Protein AF-A0A0G1A6Y9-F1 (afdb_monomer)

Radius of gyration: 30.43 Å; Cα contacts (8 Å, |Δi|>4): 170; chains: 1; bounding box: 56×78×78 Å

Foldseek 3Di:
DDDPPDPPPPVVVVVVVVVVVVVVVVVVVVVPDDDDDDDDDDDDPDDDDDDDDDDDPDDDPDPDDPPPQDPLCQFFPAWDDDPVQVVCLVVQKTKTWTDPPDDFVNPQVSCCVPQVFHWDDKDKDKAFFDWDDDVPDIDTDDIIMMIITHTDPPDHGDRPPPD

Secondary structure (DSSP, 8-state):
--------SSHHHHHHHHHHHHHHHHHHHTTS-------------------------SS---S--------HHHHEEEE---HHHHHHHHTTEEEEEE-TT--HHHHHHHHHHHH---EEEEEEEEEPPPEEEETTEEEEPPPEEEEEEEEPTT----TTTT-

Nearest PDB structures (foldseek):
  8uua-assembly1_V  TM=9.787E-01  e=7.812E-10  Listeria innocua
  8cvm-assembly1_s  TM=9.210E-01  e=2.819E-10  Cutibacterium acnes
  7nhn-assembly1_W  TM=9.747E-01  e=7.358E-10  Listeria monocytogenes EGD-e
  4v5d-assembly1_BX  TM=9.667E-01  e=1.809E-09  Thermus thermophilus HB8
  7s0s-assembly1_V  TM=9.390E-01  e=5.322E-09  Mycolicibacterium smegmatis

InterPro domains:
  IPR012677 Nucleotide-binding alpha-beta plait domain superfamily [G3DSA:3.30.70.330] (69-163)
  IPR012678 Ribosomal protein uL23/eL15/eS24 core domain superfamily [SSF54189] (73-161)
  IPR013025 Large ribosomal subunit protein uL23-like [MF_01369_B] (73-162)
  IPR013025 Large ribosomal subunit protein uL23-like [PF00276] (74-158)

Structure (mmCIF, N/CA/C/O backbone):
data_AF-A0A0G1A6Y9-F1
#
_entry.id   AF-A0A0G1A6Y9-F1
#
loop_
_atom_site.group_PDB
_atom_site.id
_atom_site.type_symbol
_atom_site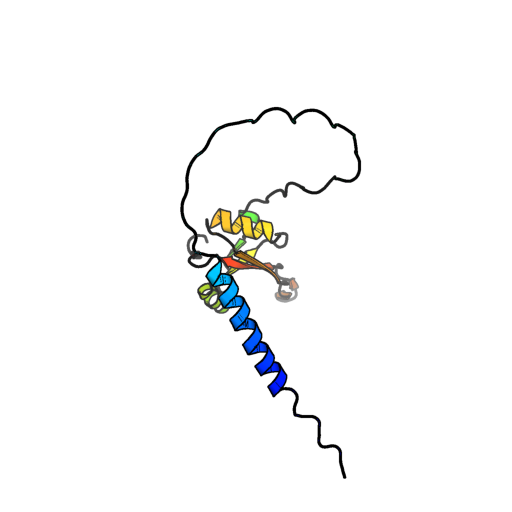.label_atom_id
_atom_site.label_alt_id
_atom_site.label_comp_id
_atom_site.label_asym_id
_atom_site.label_entity_id
_atom_site.label_seq_id
_atom_site.pdbx_PDB_ins_code
_atom_site.Cartn_x
_atom_site.Cartn_y
_atom_site.Cartn_z
_atom_site.occupancy
_atom_site.B_iso_or_equiv
_atom_site.auth_seq_id
_atom_site.auth_comp_id
_atom_site.auth_asym_id
_atom_site.auth_atom_id
_atom_site.pdbx_PDB_model_num
ATOM 1 N N . MET A 1 1 ? 31.762 -40.683 44.707 1.00 46.78 1 MET A N 1
ATOM 2 C CA . MET A 1 1 ? 30.283 -40.747 44.673 1.00 46.78 1 MET A CA 1
ATOM 3 C C . MET A 1 1 ? 29.738 -39.429 45.194 1.00 46.78 1 MET A C 1
ATOM 5 O O . MET A 1 1 ? 30.119 -39.052 46.290 1.00 46.78 1 MET A O 1
ATOM 9 N N . GLY A 1 2 ? 28.897 -38.736 44.423 1.00 45.19 2 GLY A N 1
ATOM 10 C CA . GLY A 1 2 ? 28.194 -37.531 44.883 1.00 45.19 2 GLY A CA 1
ATOM 11 C C . GLY A 1 2 ? 28.309 -36.356 43.916 1.00 45.19 2 GLY A C 1
ATOM 12 O O . GLY A 1 2 ? 29.333 -35.692 43.896 1.00 45.19 2 GLY A O 1
ATOM 13 N N . LEU A 1 3 ? 27.254 -36.133 43.124 1.00 48.56 3 LEU A N 1
ATOM 14 C CA . LEU A 1 3 ? 26.952 -34.901 42.368 1.00 48.56 3 LEU A CA 1
ATOM 15 C C . LEU A 1 3 ? 25.538 -35.010 41.751 1.00 48.56 3 LEU A C 1
ATOM 17 O O . LEU A 1 3 ? 25.324 -34.727 40.579 1.00 48.56 3 LEU A O 1
ATOM 21 N N . PHE A 1 4 ? 24.560 -35.473 42.538 1.00 49.59 4 PHE A N 1
ATOM 22 C CA . PHE A 1 4 ? 23.183 -35.712 42.072 1.00 49.59 4 PHE A CA 1
ATOM 23 C C . PHE A 1 4 ? 22.123 -34.882 42.811 1.00 49.59 4 PHE A C 1
ATOM 25 O O . PHE A 1 4 ? 20.971 -35.280 42.883 1.00 49.59 4 PHE A O 1
ATOM 32 N N . ASN A 1 5 ? 22.482 -33.694 43.305 1.00 53.47 5 ASN A N 1
ATOM 33 C CA . ASN A 1 5 ? 21.510 -32.723 43.814 1.00 53.47 5 ASN A CA 1
ATOM 34 C C . ASN A 1 5 ? 21.586 -31.423 43.014 1.00 53.47 5 ASN A C 1
ATOM 36 O O . ASN A 1 5 ? 22.275 -30.479 43.391 1.00 53.47 5 ASN A O 1
ATOM 40 N N . ARG A 1 6 ? 20.859 -31.376 41.893 1.00 51.44 6 ARG A N 1
ATOM 41 C CA . ARG A 1 6 ? 20.526 -30.119 41.207 1.00 51.44 6 ARG A CA 1
ATOM 42 C C . ARG A 1 6 ? 19.241 -30.244 40.390 1.00 51.44 6 ARG A C 1
ATOM 44 O O . ARG A 1 6 ? 19.212 -29.889 39.217 1.00 51.44 6 ARG A O 1
ATOM 51 N N . TRP A 1 7 ? 18.169 -30.768 40.990 1.00 52.47 7 TRP A N 1
ATOM 52 C CA . TRP A 1 7 ? 16.853 -30.754 40.338 1.00 52.47 7 TRP A CA 1
ATOM 53 C C . TRP A 1 7 ? 15.660 -30.786 41.303 1.00 52.47 7 TRP A C 1
ATOM 55 O O . TRP A 1 7 ? 14.686 -31.497 41.095 1.00 52.47 7 TRP A O 1
ATOM 65 N N . THR A 1 8 ? 15.707 -29.973 42.357 1.00 57.00 8 THR A N 1
ATOM 66 C CA . THR A 1 8 ? 14.588 -29.788 43.300 1.00 57.00 8 THR A CA 1
ATOM 67 C C . THR A 1 8 ? 14.363 -28.309 43.632 1.00 57.00 8 THR A C 1
ATOM 69 O O . THR A 1 8 ? 14.216 -27.952 44.787 1.00 57.00 8 THR A O 1
ATOM 72 N N . SER A 1 9 ? 14.341 -27.416 42.633 1.00 54.75 9 SER A N 1
ATOM 73 C CA . SER A 1 9 ? 13.941 -26.004 42.855 1.00 54.75 9 SER A CA 1
ATOM 74 C C . SER A 1 9 ? 13.122 -25.407 41.711 1.00 54.75 9 SER A C 1
ATOM 76 O O . SER A 1 9 ? 13.186 -24.209 41.451 1.00 54.75 9 SER A O 1
ATOM 78 N N . LYS A 1 10 ? 12.351 -26.231 40.988 1.00 53.88 10 LYS A N 1
ATOM 79 C CA . LYS A 1 10 ? 11.368 -25.716 40.015 1.00 53.88 10 LYS A CA 1
ATOM 80 C C . LYS A 1 10 ? 9.919 -25.879 40.479 1.00 53.88 10 LYS A C 1
ATOM 82 O O . LYS A 1 10 ? 9.113 -25.011 40.187 1.00 53.88 10 LYS A O 1
ATOM 87 N N . LYS A 1 11 ? 9.622 -26.894 41.302 1.00 50.03 11 LYS A N 1
ATOM 88 C CA . LYS A 1 11 ? 8.304 -27.062 41.943 1.00 50.03 11 LYS A CA 1
ATOM 89 C C . LYS A 1 11 ? 8.003 -26.003 43.018 1.00 50.03 11 LYS A C 1
ATOM 91 O O . LYS A 1 11 ? 6.881 -25.522 43.079 1.00 50.03 11 LYS A O 1
ATOM 96 N N . GLU A 1 12 ? 9.003 -25.560 43.782 1.00 50.41 12 GLU A N 1
ATOM 97 C CA . GLU A 1 12 ? 8.811 -24.539 44.833 1.00 50.41 12 GLU A CA 1
ATOM 98 C C . GLU A 1 12 ? 8.571 -23.118 44.286 1.00 50.41 12 GLU A C 1
ATOM 100 O O . GLU A 1 12 ? 7.917 -22.299 44.932 1.00 50.41 12 GLU A O 1
ATOM 105 N N . LEU A 1 13 ? 9.055 -22.808 43.077 1.00 51.44 13 LEU A N 1
ATOM 106 C CA . LEU A 1 13 ? 8.873 -21.485 42.466 1.00 51.44 13 LEU A CA 1
ATOM 107 C C . LEU A 1 13 ? 7.483 -21.295 41.844 1.00 51.44 13 LEU A C 1
ATOM 109 O O . LEU A 1 13 ? 7.003 -20.159 41.793 1.00 51.44 13 LEU A O 1
ATOM 113 N N . ASP A 1 14 ? 6.831 -22.378 41.416 1.00 52.09 14 ASP A N 1
ATOM 114 C CA . ASP A 1 14 ? 5.476 -22.335 40.859 1.00 52.09 14 ASP A CA 1
ATOM 115 C C . ASP A 1 14 ? 4.400 -22.317 41.967 1.00 52.09 14 ASP A C 1
ATOM 117 O O . ASP A 1 14 ? 3.433 -21.557 41.868 1.00 52.09 14 ASP A O 1
ATOM 121 N N . GLU A 1 15 ? 4.612 -23.005 43.099 1.00 52.72 15 GLU A N 1
ATOM 122 C CA . GLU A 1 15 ? 3.716 -22.932 44.273 1.00 52.72 15 GLU A CA 1
ATOM 123 C C . GLU A 1 15 ? 3.741 -21.563 44.977 1.00 52.72 15 GLU A C 1
ATOM 125 O O . GLU A 1 15 ? 2.724 -21.102 45.507 1.00 52.72 15 GLU A O 1
ATOM 130 N N . ALA A 1 16 ? 4.875 -20.857 44.936 1.00 53.50 16 ALA A N 1
ATOM 131 C CA . ALA A 1 16 ? 4.991 -19.501 45.471 1.00 53.50 16 ALA A CA 1
ATOM 132 C C . ALA A 1 16 ? 4.347 -18.431 44.568 1.00 53.50 16 ALA A C 1
ATOM 134 O O . ALA A 1 16 ? 4.086 -17.319 45.030 1.00 53.50 16 ALA A O 1
ATOM 135 N N . ARG A 1 17 ? 4.092 -18.728 43.286 1.00 50.72 17 ARG A N 1
ATOM 136 C CA . ARG A 1 17 ? 3.409 -17.811 42.355 1.00 50.72 17 ARG A CA 1
ATOM 137 C C . ARG A 1 17 ? 1.889 -17.914 42.474 1.00 50.72 17 ARG A C 1
ATOM 139 O O . ARG A 1 17 ? 1.242 -16.880 42.588 1.00 50.72 17 ARG A O 1
ATOM 146 N N . GLY A 1 18 ? 1.341 -19.122 42.635 1.00 47.41 18 GLY A N 1
ATOM 147 C CA . GLY A 1 18 ? -0.103 -19.327 42.838 1.00 47.41 18 GLY A CA 1
ATOM 148 C C . GLY A 1 18 ? -0.673 -18.709 44.127 1.00 47.41 18 GLY A C 1
ATOM 149 O O . GLY A 1 18 ? -1.853 -18.376 44.187 1.00 47.41 18 GLY A O 1
ATOM 150 N N . LYS A 1 19 ? 0.161 -18.485 45.153 1.00 51.34 19 LYS A N 1
ATOM 151 C CA . LYS A 1 19 ? -0.247 -17.832 46.414 1.00 51.34 19 LYS A CA 1
ATOM 152 C C . LYS A 1 19 ? -0.220 -16.295 46.370 1.00 51.34 19 LYS A C 1
ATOM 154 O O . LYS A 1 19 ? -0.791 -15.669 47.260 1.00 51.34 19 LYS A O 1
ATOM 159 N N . ARG A 1 20 ? 0.415 -15.675 45.364 1.00 49.09 20 ARG A N 1
ATOM 160 C CA . ARG A 1 20 ? 0.512 -14.202 45.239 1.00 49.09 20 ARG A CA 1
ATOM 161 C C . ARG A 1 20 ? -0.641 -13.580 44.445 1.00 49.09 20 ARG A C 1
ATOM 163 O O . ARG A 1 20 ? -0.953 -12.417 44.668 1.00 49.09 20 ARG A O 1
ATOM 170 N N . ASP A 1 21 ? -1.318 -14.356 43.601 1.00 52.12 21 ASP A N 1
ATOM 171 C CA . ASP A 1 21 ? -2.414 -13.847 42.763 1.00 52.12 21 ASP A CA 1
ATOM 172 C C . ASP A 1 21 ? -3.771 -13.849 43.495 1.00 52.12 21 ASP A C 1
ATOM 174 O O . ASP A 1 21 ? -4.602 -12.963 43.290 1.00 52.12 21 ASP A O 1
ATOM 178 N N . ALA A 1 22 ? -3.979 -14.773 44.440 1.00 49.34 22 ALA A N 1
ATOM 179 C CA . ALA A 1 22 ? -5.211 -14.849 45.233 1.00 49.34 22 ALA A CA 1
ATOM 180 C C . ALA A 1 22 ? -5.382 -13.675 46.224 1.00 49.34 22 ALA A C 1
ATOM 182 O O . ALA A 1 22 ? -6.507 -13.294 46.554 1.00 49.34 22 ALA A O 1
ATOM 183 N N . SER A 1 23 ? -4.280 -13.076 46.688 1.00 42.41 23 SER A N 1
ATOM 184 C CA . SER A 1 23 ? -4.293 -11.934 47.613 1.00 42.41 23 SER A CA 1
ATOM 185 C C . SER A 1 23 ? -4.541 -10.598 46.908 1.00 42.41 23 SER A C 1
ATOM 187 O O . SER A 1 23 ? -5.179 -9.716 47.480 1.00 42.41 23 SER A O 1
ATOM 189 N N . ILE A 1 24 ? -4.112 -10.458 45.650 1.00 52.91 24 ILE A N 1
ATOM 190 C CA . ILE A 1 24 ? -4.372 -9.267 44.827 1.00 52.91 24 ILE A CA 1
ATOM 191 C C . ILE A 1 24 ? -5.850 -9.211 44.422 1.00 52.91 24 ILE A C 1
ATOM 193 O O . ILE A 1 24 ? -6.466 -8.150 44.492 1.00 52.91 24 ILE A O 1
ATOM 197 N N . ILE A 1 25 ? -6.450 -10.355 44.081 1.00 53.56 25 ILE A N 1
ATOM 198 C CA . ILE A 1 25 ? -7.855 -10.420 43.654 1.00 53.56 25 ILE A CA 1
ATOM 199 C C . ILE A 1 25 ? -8.814 -10.118 44.819 1.00 53.56 25 ILE A C 1
ATOM 201 O O . ILE A 1 25 ? -9.771 -9.374 44.624 1.00 53.56 25 ILE A O 1
ATOM 205 N N . LYS A 1 26 ? -8.531 -10.575 46.051 1.00 48.47 26 LYS A N 1
ATOM 206 C CA . LYS A 1 26 ? -9.338 -10.201 47.234 1.00 48.47 26 LYS A CA 1
ATOM 207 C C . LYS A 1 26 ? -9.291 -8.698 47.542 1.00 48.47 26 LYS A C 1
ATOM 209 O O . LYS A 1 26 ? -10.321 -8.105 47.833 1.00 48.47 26 LYS A O 1
ATOM 214 N N . LYS A 1 27 ? -8.128 -8.059 47.377 1.00 49.12 27 LYS A N 1
ATOM 215 C CA . LYS A 1 27 ? -7.934 -6.633 47.698 1.00 49.12 27 LYS A CA 1
ATOM 216 C C . LYS A 1 27 ? -8.607 -5.669 46.708 1.00 49.12 27 LYS A C 1
ATOM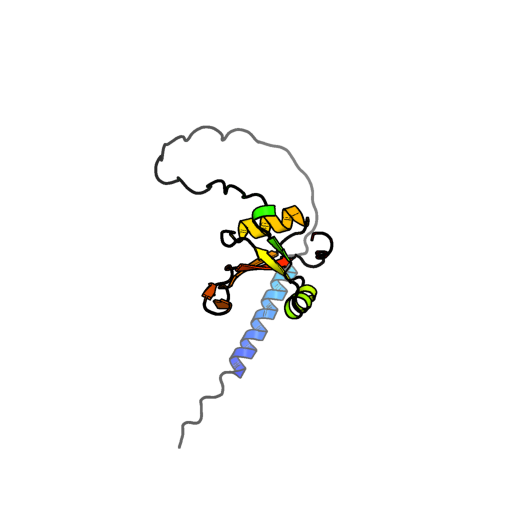 218 O O . LYS A 1 27 ? -8.877 -4.519 47.047 1.00 49.12 27 LYS A O 1
ATOM 223 N N . VAL A 1 28 ? -8.870 -6.126 45.481 1.00 52.12 28 VAL A N 1
ATOM 224 C CA . VAL A 1 28 ? -9.581 -5.348 44.447 1.00 52.12 28 VAL A CA 1
ATOM 225 C C . VAL A 1 28 ? -11.103 -5.480 44.585 1.00 52.12 28 VAL A C 1
ATOM 227 O O . VAL A 1 28 ? -11.829 -4.564 44.205 1.00 52.12 28 VAL A O 1
ATOM 230 N N . VAL A 1 29 ? -11.590 -6.585 45.157 1.00 48.56 29 VAL A N 1
ATOM 231 C CA . VAL A 1 29 ? -13.028 -6.851 45.331 1.00 48.56 29 VAL A CA 1
ATOM 232 C C . VAL A 1 29 ? -13.617 -6.110 46.543 1.00 48.56 29 VAL A C 1
ATOM 234 O O . VAL A 1 29 ? -14.769 -5.703 46.484 1.00 48.56 29 VAL A O 1
ATOM 237 N N . GLU A 1 30 ? -12.828 -5.814 47.580 1.00 38.41 30 GLU A N 1
ATOM 238 C CA . GLU A 1 30 ? -13.298 -5.092 48.782 1.00 38.41 30 GLU A CA 1
ATOM 239 C C . GLU A 1 30 ? -13.446 -3.565 48.625 1.00 38.41 30 GLU A C 1
ATOM 241 O O . GLU A 1 30 ? -14.077 -2.931 49.459 1.00 38.41 30 GLU A O 1
ATOM 246 N N . ASN A 1 31 ? -12.939 -2.947 47.553 1.00 44.44 31 ASN A N 1
ATOM 247 C CA . ASN A 1 31 ? -13.018 -1.485 47.371 1.00 44.44 31 ASN A CA 1
ATOM 248 C C . ASN A 1 31 ? -14.158 -1.032 46.443 1.00 44.44 31 ASN A C 1
ATOM 250 O O . ASN A 1 31 ? -14.097 0.062 45.879 1.00 44.44 31 ASN A O 1
ATOM 254 N N . LYS A 1 32 ? -15.174 -1.876 46.222 1.00 42.50 32 LYS A N 1
ATOM 255 C CA . LYS A 1 32 ? -16.226 -1.606 45.229 1.00 42.50 32 LYS A CA 1
ATOM 256 C C . LYS A 1 32 ? -17.647 -1.476 45.769 1.00 42.50 32 LYS A C 1
ATOM 258 O O . LYS A 1 32 ? -18.568 -1.382 44.964 1.00 42.50 32 LYS A O 1
ATOM 263 N N . GLU A 1 33 ? -17.830 -1.383 47.080 1.00 35.97 33 GLU A N 1
ATOM 264 C CA . GLU A 1 33 ? -19.158 -1.207 47.673 1.00 35.97 33 GLU A CA 1
ATOM 265 C C . GLU A 1 33 ? -19.153 -0.140 48.771 1.00 35.97 33 GLU A C 1
ATOM 267 O O . GLU A 1 33 ? -19.217 -0.455 49.947 1.00 35.97 33 GLU A O 1
ATOM 272 N N . GLU A 1 34 ? -19.132 1.135 48.372 1.00 37.41 34 GLU A N 1
ATOM 273 C CA . GLU A 1 34 ? -19.906 2.183 49.048 1.00 37.41 34 GLU A CA 1
ATOM 274 C C . GLU A 1 34 ? -20.517 3.108 47.983 1.00 37.41 34 GLU A C 1
ATOM 276 O O . GLU A 1 34 ? -19.886 3.497 46.998 1.00 37.41 34 GLU A O 1
ATOM 281 N N . VAL A 1 35 ? -21.807 3.375 48.153 1.00 36.94 35 VAL A N 1
ATOM 282 C CA . VAL A 1 35 ? -22.759 3.901 47.172 1.00 36.94 35 VAL A CA 1
ATOM 283 C C . VAL A 1 35 ? -23.326 5.240 47.671 1.00 36.94 35 VAL A C 1
ATOM 285 O O . VAL A 1 35 ? -23.573 5.396 48.860 1.00 36.94 35 VAL A O 1
ATOM 288 N N . ALA A 1 36 ? -23.640 6.125 46.712 1.00 37.97 36 ALA A N 1
ATOM 289 C CA . ALA A 1 36 ? -24.632 7.223 46.728 1.00 37.97 36 ALA A CA 1
ATOM 290 C C . ALA A 1 36 ? -24.236 8.677 47.115 1.00 37.97 36 ALA A C 1
ATOM 292 O O . ALA A 1 36 ? -23.668 8.977 48.155 1.00 37.97 36 ALA A O 1
ATOM 293 N N . GLN A 1 37 ? -24.646 9.591 46.216 1.00 37.62 37 GLN A N 1
ATOM 294 C CA . GLN A 1 37 ? -24.674 11.076 46.242 1.00 37.62 37 GLN A CA 1
ATOM 295 C C . GLN A 1 37 ? -25.695 11.621 47.289 1.00 37.62 37 GLN A C 1
ATOM 297 O O . GLN A 1 37 ? -26.525 10.799 47.682 1.00 37.62 37 GLN A O 1
ATOM 302 N N . PRO A 1 38 ? -25.796 12.934 47.694 1.00 45.03 38 PRO A N 1
ATOM 303 C CA . PRO A 1 38 ? -25.653 14.164 46.867 1.00 45.03 38 PRO A CA 1
ATOM 304 C C . PRO A 1 38 ? -25.211 15.503 47.555 1.00 45.03 38 PRO A C 1
ATOM 306 O O . PRO A 1 38 ? -25.087 15.587 48.772 1.00 45.03 38 PRO A O 1
ATOM 309 N N . LYS A 1 39 ? -25.114 16.579 46.735 1.00 35.41 39 LYS A N 1
ATOM 310 C CA . LYS A 1 39 ? -25.386 18.034 46.987 1.00 35.41 39 LYS A CA 1
ATOM 311 C C . LYS A 1 39 ? -24.226 18.999 46.670 1.00 35.41 39 LYS A C 1
ATOM 313 O O . LYS A 1 39 ? -23.206 19.034 47.344 1.00 35.41 39 LYS A O 1
ATOM 318 N N . ALA A 1 40 ? -24.449 19.855 45.668 1.00 43.53 40 ALA A N 1
ATOM 319 C CA . ALA A 1 40 ? -23.672 21.073 45.428 1.00 43.53 40 ALA A CA 1
ATOM 320 C C . ALA A 1 40 ? -23.897 22.103 46.552 1.00 43.53 40 ALA A C 1
ATOM 322 O O . ALA A 1 40 ? -25.011 22.196 47.075 1.00 43.53 40 ALA A O 1
ATOM 323 N N . PRO A 1 41 ? -22.889 22.934 46.867 1.00 39.03 41 PRO A N 1
ATOM 324 C CA . PRO A 1 41 ? -23.055 24.366 46.596 1.00 39.03 41 PRO A CA 1
ATOM 325 C C . PRO A 1 41 ? -21.851 25.053 45.918 1.00 39.03 41 PRO A C 1
ATOM 327 O O . PRO A 1 41 ? -20.704 24.630 45.991 1.00 39.03 41 PRO A O 1
ATOM 330 N N . LYS A 1 42 ? -22.192 26.142 45.222 1.00 41.66 42 LYS A N 1
ATOM 331 C CA . LYS A 1 42 ? -21.384 27.028 44.373 1.00 41.66 42 LYS A CA 1
ATOM 332 C C . LYS A 1 42 ? -20.398 27.889 45.186 1.00 41.66 42 LYS A C 1
ATOM 334 O O . LYS A 1 42 ? -20.846 28.562 46.104 1.00 41.66 42 LYS A O 1
ATOM 339 N N . ALA A 1 43 ? -19.133 27.952 44.766 1.00 34.34 43 ALA A N 1
ATOM 340 C CA . ALA A 1 43 ? -18.146 29.046 44.924 1.00 34.34 43 ALA A CA 1
ATOM 341 C C . ALA A 1 43 ? -16.789 28.467 44.465 1.00 34.34 43 ALA A C 1
ATOM 343 O O . ALA A 1 43 ? -16.505 27.323 44.783 1.00 34.34 43 ALA A O 1
ATOM 344 N N . SER A 1 44 ? -15.896 29.073 43.692 1.00 29.53 44 SER A N 1
ATOM 345 C CA . SER A 1 44 ? -15.685 30.439 43.227 1.00 29.53 44 SER A CA 1
ATOM 346 C C . SER A 1 44 ? -14.721 30.320 42.033 1.00 29.53 44 SER A C 1
ATOM 348 O O . SER A 1 44 ? -13.560 29.955 42.184 1.00 29.53 44 SER A O 1
ATOM 350 N N . ILE A 1 45 ? -15.208 30.585 40.818 1.00 40.53 45 ILE A N 1
ATOM 351 C CA . ILE A 1 45 ? -14.371 30.746 39.621 1.00 40.53 45 ILE A CA 1
ATOM 352 C C . ILE A 1 45 ? -14.192 32.247 39.422 1.00 40.53 45 ILE A C 1
ATOM 354 O O . ILE A 1 45 ? -15.080 32.902 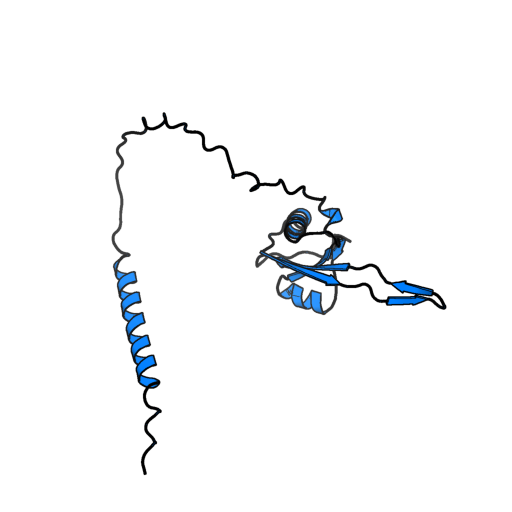38.880 1.00 40.53 45 ILE A O 1
ATOM 358 N N . LYS A 1 46 ? -13.065 32.792 39.877 1.00 36.75 46 LYS A N 1
ATOM 359 C CA . LYS A 1 46 ? -12.437 34.018 39.362 1.00 36.75 46 LYS A CA 1
ATOM 360 C C . LYS A 1 46 ? -11.102 34.210 40.080 1.00 36.75 46 LYS A C 1
ATOM 362 O O . LYS A 1 46 ? -11.009 33.914 41.257 1.00 36.75 46 LYS A O 1
ATOM 367 N N . GLU A 1 47 ? -10.123 34.713 39.329 1.00 36.12 47 GLU A N 1
ATOM 368 C CA . GLU A 1 47 ? -8.806 35.189 39.792 1.00 36.12 47 GLU A CA 1
ATOM 369 C C . GLU A 1 47 ? -7.677 34.155 39.891 1.00 36.12 47 GLU A C 1
ATOM 371 O O . GLU A 1 47 ? -7.151 33.855 40.950 1.00 36.12 47 GLU A O 1
ATOM 376 N N . ALA A 1 48 ? -7.215 33.701 38.723 1.00 30.88 48 ALA A N 1
ATOM 377 C CA . ALA A 1 48 ? -5.785 33.484 38.474 1.00 30.88 48 ALA A CA 1
ATOM 378 C C . ALA A 1 48 ? -5.517 33.488 36.957 1.00 30.88 48 ALA A C 1
ATOM 380 O O . ALA A 1 48 ? -5.152 32.489 36.346 1.00 30.88 48 ALA A O 1
ATOM 381 N N . LYS A 1 49 ? -5.774 34.629 36.310 1.00 36.09 49 LYS A N 1
ATOM 382 C CA . LYS A 1 49 ? -5.297 34.924 34.951 1.00 36.09 49 LYS A CA 1
ATOM 383 C C . LYS A 1 49 ? -4.717 36.334 34.930 1.00 36.09 49 LYS A C 1
ATOM 385 O O . LYS A 1 49 ? -5.403 37.253 34.498 1.00 36.09 49 LYS A O 1
ATOM 390 N N . LYS A 1 50 ? -3.472 36.507 35.383 1.00 31.28 50 LYS A N 1
ATOM 391 C CA . LYS A 1 50 ? -2.559 37.546 34.869 1.00 31.28 50 LYS A CA 1
ATOM 392 C C . LYS A 1 50 ? -1.148 37.361 35.429 1.00 31.28 50 LYS A C 1
ATOM 394 O O . LYS A 1 50 ? -1.005 37.140 36.623 1.00 31.28 50 LYS A O 1
ATOM 399 N N . SER A 1 51 ? -0.15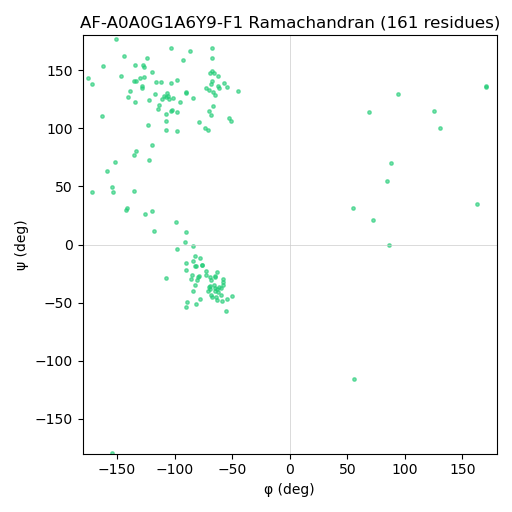3 37.546 34.557 1.00 28.88 51 SER A N 1
ATOM 400 C CA . SER A 1 51 ? 1.303 37.426 34.769 1.00 28.88 51 SER A CA 1
ATOM 401 C C . SER A 1 51 ? 1.747 35.978 35.014 1.00 28.88 51 SER A C 1
ATOM 403 O O . SER A 1 51 ? 1.282 35.332 35.933 1.00 28.88 51 SER A O 1
ATOM 405 N N . VAL A 1 52 ? 2.517 35.345 34.133 1.00 31.38 52 VAL A N 1
ATOM 406 C CA . VAL A 1 52 ? 3.906 35.698 33.833 1.00 31.38 52 VAL A CA 1
ATOM 407 C C . VAL A 1 52 ? 4.181 35.557 32.334 1.00 31.38 52 VAL A C 1
ATOM 409 O O . VAL A 1 52 ? 3.920 34.523 31.727 1.00 31.38 52 VAL A O 1
ATOM 412 N N . LYS A 1 53 ? 4.712 36.633 31.754 1.00 33.44 53 LYS A N 1
ATOM 413 C CA . LYS A 1 53 ? 5.299 36.696 30.418 1.00 33.44 53 LYS A CA 1
ATOM 414 C C . LYS A 1 53 ? 6.805 36.814 30.659 1.00 33.44 53 LYS A C 1
ATOM 416 O O . LYS A 1 53 ? 7.242 37.849 31.148 1.00 33.44 53 LYS A O 1
ATOM 421 N N . VAL A 1 54 ? 7.559 35.747 30.411 1.00 30.86 54 VAL A N 1
ATOM 422 C CA . VAL A 1 54 ? 9.019 35.796 30.265 1.00 30.86 54 VAL A CA 1
ATOM 423 C C . VAL A 1 54 ? 9.353 34.973 29.035 1.00 30.86 54 VAL A C 1
ATOM 425 O O . VAL A 1 54 ? 8.938 33.824 28.899 1.00 30.86 54 VAL A O 1
ATOM 428 N N . GLU A 1 55 ? 10.019 35.645 28.115 1.00 42.31 55 GLU A N 1
ATOM 429 C CA . GLU A 1 55 ? 10.449 35.177 26.814 1.00 42.31 55 GLU A CA 1
ATOM 430 C C . GLU A 1 55 ? 11.519 34.094 26.980 1.00 42.31 55 GLU A C 1
ATOM 432 O O . GLU A 1 55 ? 12.597 34.333 27.518 1.00 42.31 55 GLU A O 1
ATOM 437 N N . THR A 1 56 ? 11.221 32.896 26.490 1.00 34.31 56 THR A N 1
ATOM 438 C CA . THR A 1 56 ? 12.230 31.933 26.044 1.00 34.31 56 THR A CA 1
ATOM 439 C C . THR A 1 56 ? 11.940 31.606 24.588 1.00 34.31 56 THR A C 1
ATOM 441 O O . THR A 1 56 ? 11.446 30.543 24.218 1.00 34.31 56 THR A O 1
ATOM 444 N N . GLU A 1 57 ? 12.231 32.580 23.732 1.00 47.94 57 GLU A N 1
ATOM 445 C CA . GLU A 1 57 ? 12.452 32.325 22.318 1.00 47.94 57 GLU A CA 1
ATOM 446 C C . GLU A 1 57 ? 13.816 31.647 22.162 1.00 47.94 57 GLU A C 1
ATOM 448 O O . GLU A 1 57 ? 14.862 32.284 22.249 1.00 47.94 57 GLU A O 1
ATOM 453 N N . SER A 1 58 ? 13.817 30.325 21.998 1.00 42.38 58 SER A N 1
ATOM 454 C CA . SER A 1 58 ? 14.640 29.594 21.020 1.00 42.38 58 SER A CA 1
ATOM 455 C C . SER A 1 58 ? 14.556 28.086 21.281 1.00 42.38 58 SER A C 1
ATOM 457 O O . SER A 1 58 ? 14.660 27.615 22.407 1.00 42.38 58 SER A O 1
ATOM 459 N N . VAL A 1 59 ? 14.390 27.331 20.189 1.00 44.47 59 VAL A N 1
ATOM 460 C CA . VAL A 1 59 ? 14.304 25.858 20.085 1.00 44.47 59 VAL A CA 1
ATOM 461 C C . VAL A 1 59 ? 12.917 25.222 20.335 1.00 44.47 59 VAL A C 1
ATOM 463 O O . VAL A 1 59 ? 12.770 24.285 21.112 1.00 44.47 59 VAL A O 1
ATOM 466 N N . ALA A 1 60 ? 11.883 25.664 19.606 1.00 41.25 60 ALA A N 1
ATOM 467 C CA . ALA A 1 60 ? 10.594 24.948 19.528 1.00 41.25 60 ALA A CA 1
ATOM 468 C C . ALA A 1 60 ? 9.946 24.960 18.124 1.00 41.25 60 ALA A C 1
ATOM 470 O O . ALA A 1 60 ? 8.724 24.944 17.992 1.00 41.25 60 ALA A O 1
ATOM 471 N N . ALA A 1 61 ? 10.748 24.990 17.057 1.00 46.44 61 ALA A N 1
ATOM 472 C CA . ALA A 1 61 ? 10.254 25.014 15.679 1.00 46.44 61 ALA A CA 1
ATOM 473 C C . ALA A 1 61 ? 10.485 23.660 14.985 1.00 46.44 61 ALA A C 1
ATOM 475 O O . ALA A 1 61 ? 11.604 23.390 14.567 1.00 46.44 61 ALA A O 1
ATOM 476 N N . ASP A 1 62 ? 9.443 22.810 14.930 1.00 44.88 62 ASP A N 1
ATOM 477 C CA . ASP A 1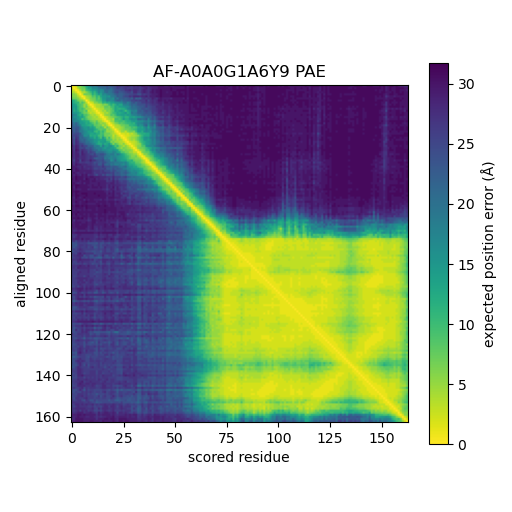 62 ? 9.083 21.937 13.779 1.00 44.88 62 ASP A CA 1
ATOM 478 C C . ASP A 1 62 ? 8.107 20.780 14.131 1.00 44.88 62 ASP A C 1
ATOM 480 O O . ASP A 1 62 ? 8.172 19.689 13.563 1.00 44.88 62 ASP A O 1
ATOM 484 N N . SER A 1 63 ? 7.154 20.957 15.054 1.00 50.69 63 SER A N 1
ATOM 485 C CA . SER A 1 63 ? 6.250 19.856 15.452 1.00 50.69 63 SER A CA 1
ATOM 486 C C . SER A 1 63 ? 4.945 19.738 14.653 1.00 50.69 63 SER A C 1
ATOM 488 O O . SER A 1 63 ? 4.158 18.834 14.927 1.00 50.69 63 SER A O 1
ATOM 490 N N . ASN A 1 64 ? 4.699 20.571 13.633 1.00 61.97 64 ASN A N 1
ATOM 491 C CA . ASN A 1 64 ? 3.504 20.418 12.794 1.00 61.97 64 ASN A CA 1
ATOM 492 C C . ASN A 1 64 ? 3.708 20.945 11.364 1.00 61.97 64 ASN A C 1
ATOM 494 O O . ASN A 1 64 ? 3.164 21.972 10.966 1.00 61.97 64 ASN A O 1
ATOM 498 N N . ARG A 1 65 ? 4.504 20.236 10.555 1.00 56.84 65 ARG A N 1
ATOM 499 C CA . ARG A 1 65 ? 4.471 20.434 9.098 1.00 56.84 65 ARG A CA 1
ATOM 500 C C . ARG A 1 65 ? 3.123 19.923 8.603 1.00 56.84 65 ARG A C 1
ATOM 502 O O . ARG A 1 65 ? 2.886 18.717 8.646 1.00 56.84 65 ARG A O 1
ATOM 509 N N . GLU A 1 66 ? 2.246 20.815 8.149 1.00 55.81 66 GLU A N 1
ATOM 510 C CA . GLU A 1 66 ? 1.018 20.431 7.450 1.00 55.81 66 GLU A CA 1
ATOM 511 C C . GLU A 1 66 ? 1.368 19.461 6.315 1.00 55.81 66 GLU A C 1
ATOM 513 O O . GLU A 1 66 ? 1.963 19.823 5.297 1.00 55.81 66 GLU A O 1
ATOM 518 N N . ILE A 1 67 ? 1.045 18.182 6.509 1.00 60.81 67 ILE A N 1
ATOM 519 C CA . ILE A 1 67 ? 1.294 17.152 5.506 1.00 60.81 67 ILE A CA 1
ATOM 520 C C . ILE A 1 67 ? 0.305 17.407 4.369 1.00 60.81 67 ILE A C 1
ATOM 522 O O . ILE A 1 67 ? -0.859 17.009 4.465 1.00 60.81 67 ILE A O 1
ATOM 526 N N . LYS A 1 68 ? 0.767 18.066 3.297 1.00 61.47 68 LYS A N 1
ATOM 527 C CA . LYS A 1 68 ? -0.003 18.266 2.062 1.00 61.47 68 LYS A CA 1
ATOM 528 C C . LYS A 1 68 ? -0.509 16.911 1.564 1.00 61.47 68 LYS A C 1
ATOM 530 O O . LYS A 1 68 ? 0.268 16.069 1.112 1.00 61.47 68 LYS A O 1
ATOM 535 N N . PHE A 1 69 ? -1.816 16.691 1.676 1.00 62.19 69 PHE A N 1
ATOM 536 C CA . PHE A 1 69 ? -2.462 15.481 1.190 1.00 62.19 69 PHE A CA 1
ATOM 537 C C . PHE A 1 69 ? -2.438 15.498 -0.339 1.00 62.19 69 PHE A C 1
ATOM 539 O O . PHE A 1 69 ? -3.035 16.366 -0.970 1.00 62.19 69 PHE A O 1
ATOM 546 N N . ARG A 1 70 ? -1.722 14.551 -0.947 1.00 66.94 70 ARG A N 1
ATOM 547 C CA . ARG A 1 70 ? -1.869 14.277 -2.379 1.00 66.94 70 ARG A CA 1
ATOM 548 C C . ARG A 1 70 ? -3.256 13.677 -2.595 1.00 66.94 70 ARG A C 1
ATOM 550 O O . ARG A 1 70 ? -3.673 12.841 -1.799 1.00 66.94 70 ARG A O 1
ATOM 557 N N . GLU A 1 71 ? -3.948 14.092 -3.652 1.00 72.44 71 GLU A N 1
ATOM 558 C CA . GLU A 1 71 ? -5.284 13.589 -3.998 1.00 72.44 71 GLU A CA 1
ATOM 559 C C . GLU A 1 71 ? -5.364 12.056 -3.893 1.00 72.44 71 GLU A C 1
ATOM 561 O O . GLU A 1 71 ? -4.500 11.339 -4.409 1.00 72.44 71 GLU A O 1
ATOM 566 N N . GLY A 1 72 ? -6.410 11.544 -3.234 1.00 64.69 72 GLY A N 1
ATOM 567 C CA . GLY A 1 72 ? -6.543 10.117 -2.907 1.00 64.69 72 GLY A CA 1
ATOM 568 C C . GLY A 1 72 ? -6.500 9.189 -4.128 1.00 64.69 72 GLY A C 1
ATOM 569 O O . GLY A 1 72 ? -5.927 8.100 -4.046 1.00 64.69 72 GLY A O 1
ATOM 570 N N . HIS A 1 73 ? -7.004 9.651 -5.278 1.00 65.94 73 HIS A N 1
ATOM 571 C CA . HIS A 1 73 ? -6.976 8.927 -6.557 1.00 65.94 73 HIS A CA 1
ATOM 572 C C . HIS A 1 73 ? -5.559 8.710 -7.103 1.00 65.94 73 HIS A C 1
ATOM 574 O O . HIS A 1 73 ? -5.299 7.740 -7.807 1.00 65.94 73 HIS A O 1
ATOM 580 N N . LYS A 1 74 ? -4.608 9.583 -6.754 1.00 79.06 74 LYS A N 1
ATOM 581 C CA . LYS A 1 74 ? -3.204 9.433 -7.158 1.00 79.06 74 LYS A CA 1
ATOM 582 C C . LYS A 1 74 ? -2.448 8.444 -6.262 1.00 79.06 74 LYS A C 1
ATOM 584 O O . LYS A 1 74 ? -1.385 7.950 -6.640 1.00 79.06 74 LYS A O 1
ATOM 589 N N . VAL A 1 75 ? -2.980 8.166 -5.070 1.00 90.56 75 VAL A N 1
ATOM 590 C CA . VAL A 1 75 ? -2.364 7.304 -4.051 1.00 90.56 75 VAL A CA 1
ATOM 591 C C . VAL A 1 75 ? -2.773 5.841 -4.234 1.00 90.56 75 VAL A C 1
ATOM 593 O O . VAL A 1 75 ? -1.899 4.969 -4.248 1.00 90.56 75 VAL A O 1
ATOM 596 N N . LEU A 1 76 ? -4.072 5.566 -4.385 1.00 91.12 76 LEU A N 1
ATOM 597 C CA . LEU A 1 76 ? -4.625 4.224 -4.601 1.00 91.12 76 LEU A CA 1
ATOM 598 C C . LEU A 1 76 ? -4.885 4.000 -6.090 1.00 91.12 76 LEU A C 1
ATOM 600 O O . LEU A 1 76 ? -5.749 4.652 -6.660 1.00 91.12 76 LEU A O 1
ATOM 604 N N . LEU A 1 77 ? -4.150 3.072 -6.707 1.00 91.25 77 LEU A N 1
ATOM 605 C CA . LEU A 1 77 ? -4.238 2.832 -8.150 1.00 91.25 77 LEU A CA 1
ATOM 606 C C . LEU A 1 77 ? -5.286 1.771 -8.486 1.00 91.25 77 LEU A C 1
ATOM 608 O O . LEU A 1 77 ? -6.142 2.002 -9.327 1.00 91.25 77 LEU A O 1
ATOM 612 N N . ARG A 1 78 ? -5.196 0.587 -7.866 1.00 91.12 78 ARG A N 1
ATOM 613 C CA . ARG A 1 78 ? -6.121 -0.532 -8.124 1.00 91.12 78 ARG A CA 1
ATOM 614 C C . ARG A 1 78 ? -6.084 -1.593 -7.020 1.00 91.12 78 ARG A C 1
ATOM 616 O O . ARG A 1 78 ? -5.042 -1.749 -6.374 1.00 91.12 78 ARG A O 1
ATOM 623 N N . PRO A 1 79 ? -7.165 -2.361 -6.810 1.00 92.94 79 PRO A N 1
ATOM 624 C CA . PRO A 1 79 ? -7.127 -3.542 -5.954 1.00 92.94 79 PRO A CA 1
ATOM 625 C C . PRO A 1 79 ? -6.290 -4.663 -6.591 1.00 92.94 79 PRO A C 1
ATOM 627 O O . PRO A 1 79 ? -6.223 -4.806 -7.812 1.00 92.94 79 PRO A O 1
ATOM 630 N N . ILE A 1 80 ? -5.621 -5.461 -5.758 1.00 93.12 80 ILE A N 1
ATOM 631 C CA . ILE A 1 80 ? -4.884 -6.652 -6.193 1.00 93.12 80 ILE A CA 1
ATOM 632 C C . ILE A 1 80 ? -5.725 -7.871 -5.835 1.00 93.12 80 ILE A C 1
ATOM 634 O O . ILE A 1 80 ? -5.898 -8.159 -4.652 1.00 93.12 80 ILE A O 1
ATOM 638 N N . VAL A 1 81 ? -6.190 -8.588 -6.858 1.00 91.81 81 VAL A N 1
ATOM 639 C CA . VAL A 1 81 ? -6.961 -9.825 -6.714 1.00 91.81 81 VAL A CA 1
ATOM 640 C C . VAL A 1 81 ? -6.083 -11.006 -7.119 1.00 91.81 81 VAL A C 1
ATOM 642 O O . VAL A 1 81 ? -5.672 -11.137 -8.268 1.00 91.81 81 VAL A O 1
ATOM 645 N N . THR A 1 82 ? -5.745 -11.833 -6.139 1.00 93.62 82 THR A N 1
ATOM 646 C CA . THR A 1 82 ? -5.049 -13.115 -6.261 1.00 93.62 82 THR A CA 1
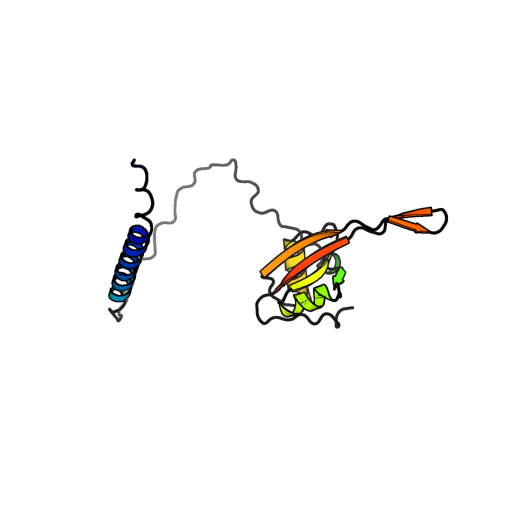ATOM 647 C C . THR A 1 82 ? -5.622 -14.079 -5.221 1.00 93.62 82 THR A C 1
ATOM 649 O O . THR A 1 82 ? -6.197 -13.642 -4.228 1.00 93.62 82 THR A O 1
ATOM 652 N N . GLU A 1 83 ? -5.419 -15.387 -5.372 1.00 94.19 83 GLU A N 1
ATOM 653 C CA . GLU A 1 83 ? -5.885 -16.391 -4.392 1.00 94.19 83 GLU A CA 1
ATOM 654 C C . GLU A 1 83 ? -5.479 -16.032 -2.953 1.00 94.19 83 GLU A C 1
ATOM 656 O O . GLU A 1 83 ? -6.289 -16.026 -2.026 1.00 94.19 83 GLU A O 1
ATOM 661 N N . LYS A 1 84 ? -4.222 -15.608 -2.777 1.00 94.12 84 LYS A N 1
ATOM 662 C CA . LYS A 1 84 ? -3.698 -15.170 -1.481 1.00 94.12 84 LYS A CA 1
ATOM 663 C C . LYS A 1 84 ? -4.374 -13.903 -0.956 1.00 94.12 84 LYS A C 1
ATOM 665 O O . LYS A 1 84 ? -4.541 -13.780 0.255 1.00 94.12 84 LYS A O 1
ATOM 670 N N . SER A 1 85 ? -4.712 -12.933 -1.810 1.00 92.88 85 SER A N 1
ATOM 671 C CA . SER A 1 85 ? -5.429 -11.742 -1.336 1.00 92.88 85 SER A CA 1
ATOM 672 C C . SER A 1 85 ? -6.860 -12.082 -0.940 1.00 92.88 85 SER A C 1
ATOM 674 O O . SER A 1 85 ? -7.334 -11.549 0.054 1.00 92.88 85 SER A O 1
ATOM 676 N N . THR A 1 86 ? -7.515 -12.994 -1.659 1.00 92.00 86 THR A N 1
ATOM 677 C CA . THR A 1 86 ? -8.858 -13.485 -1.323 1.00 92.00 86 THR A CA 1
ATOM 678 C C . THR A 1 86 ? -8.855 -14.238 0.005 1.00 92.00 86 THR A C 1
ATOM 680 O O . THR A 1 86 ? -9.721 -14.013 0.843 1.00 92.00 86 THR A O 1
ATOM 683 N N . TYR A 1 87 ? -7.828 -15.050 0.268 1.00 94.56 87 TYR A N 1
ATOM 684 C CA . TYR A 1 87 ? -7.650 -15.664 1.584 1.00 94.56 87 TYR A CA 1
ATOM 685 C C . TYR A 1 87 ? -7.518 -14.609 2.692 1.00 94.56 87 TYR A C 1
ATOM 687 O O . TYR A 1 87 ? -8.225 -14.660 3.693 1.00 94.56 87 TYR A O 1
ATOM 695 N N . LEU A 1 88 ? -6.662 -13.601 2.500 1.00 93.94 88 LEU A N 1
ATOM 696 C CA . LEU A 1 88 ? -6.480 -12.516 3.473 1.00 93.94 88 LEU A CA 1
ATOM 697 C C . LEU A 1 88 ? -7.729 -11.643 3.673 1.00 93.94 88 LEU A C 1
ATOM 699 O O . LEU A 1 88 ? -7.920 -11.092 4.759 1.00 93.94 88 LEU A O 1
ATOM 703 N N . HIS A 1 89 ? -8.581 -11.544 2.655 1.00 92.00 89 HIS A N 1
ATOM 704 C CA . HIS A 1 89 ? -9.825 -10.786 2.697 1.00 92.00 89 HIS A CA 1
ATOM 705 C C . HIS A 1 89 ? -10.789 -11.325 3.764 1.00 92.00 89 HIS A C 1
ATOM 707 O O . HIS A 1 89 ? -11.391 -10.529 4.482 1.00 92.00 89 HIS A O 1
ATOM 713 N N . SER A 1 90 ? -10.841 -12.650 3.963 1.00 89.50 90 SER A N 1
ATOM 714 C CA . SER A 1 90 ? -11.601 -13.276 5.063 1.00 89.50 90 SER A CA 1
ATOM 715 C C . SER A 1 90 ? -11.172 -12.784 6.455 1.00 89.50 90 SER A C 1
ATOM 717 O O . SER A 1 90 ? -11.984 -12.698 7.371 1.00 89.50 90 SER A O 1
ATOM 719 N N . GLY A 1 91 ? -9.902 -12.393 6.603 1.00 92.25 91 GLY A N 1
ATOM 720 C CA . GLY A 1 91 ? -9.346 -11.806 7.821 1.00 92.25 91 GLY A CA 1
ATOM 721 C C . GLY A 1 91 ? -9.442 -10.277 7.885 1.00 92.25 91 GLY A C 1
ATOM 722 O O . GLY A 1 91 ? -8.789 -9.670 8.732 1.00 92.25 91 GLY A O 1
ATOM 723 N N . GLY A 1 92 ? -10.185 -9.634 6.976 1.00 94.12 92 GLY A N 1
ATOM 724 C CA . GLY A 1 92 ? -10.327 -8.175 6.919 1.00 94.12 92 GLY A CA 1
ATOM 725 C C . GLY A 1 92 ? -9.079 -7.441 6.412 1.00 94.12 92 GLY A C 1
ATOM 726 O O . GLY A 1 92 ? -8.896 -6.253 6.703 1.00 94.12 92 GLY A O 1
ATOM 727 N N . VAL A 1 93 ? -8.197 -8.136 5.681 1.00 95.75 93 VAL A N 1
ATOM 728 C CA . VAL A 1 93 ? -6.968 -7.568 5.113 1.00 95.75 93 VAL A CA 1
ATOM 729 C C . VAL A 1 93 ? -7.067 -7.482 3.595 1.00 95.75 93 VAL A C 1
ATOM 731 O O . VAL A 1 93 ? -7.254 -8.476 2.901 1.00 95.75 93 VAL A O 1
ATOM 734 N N . TYR A 1 94 ? -6.850 -6.280 3.073 1.00 95.81 94 TYR A N 1
ATOM 735 C CA . TYR A 1 94 ? -7.044 -5.942 1.668 1.00 95.81 94 TYR A CA 1
ATOM 736 C C . TYR A 1 94 ? -5.733 -5.550 1.005 1.00 95.81 94 TYR A C 1
ATOM 738 O O . TYR A 1 94 ? -4.913 -4.850 1.601 1.00 95.81 94 TYR A O 1
ATOM 746 N N . ALA A 1 95 ? -5.529 -5.994 -0.233 1.00 95.69 95 ALA A N 1
ATOM 747 C CA . ALA A 1 95 ? -4.327 -5.701 -0.999 1.00 95.69 95 ALA A CA 1
ATOM 748 C C . ALA A 1 95 ? -4.608 -4.665 -2.094 1.00 95.69 95 ALA A C 1
ATOM 750 O O . ALA A 1 95 ? -5.479 -4.865 -2.936 1.00 95.69 95 ALA A O 1
ATOM 751 N N . PHE A 1 96 ? -3.812 -3.598 -2.126 1.00 94.88 96 PHE A N 1
ATOM 752 C CA . PHE A 1 96 ? -3.890 -2.542 -3.133 1.00 94.88 96 PHE A CA 1
ATOM 753 C C . PHE A 1 96 ? -2.535 -2.316 -3.797 1.00 94.88 96 PHE A C 1
ATOM 755 O O . PHE A 1 96 ? -1.488 -2.393 -3.150 1.00 94.88 96 PHE A O 1
ATOM 762 N N . GLU A 1 97 ? -2.554 -2.005 -5.088 1.00 95.12 97 GLU A N 1
ATOM 763 C CA . GLU A 1 97 ? -1.434 -1.375 -5.776 1.00 95.12 97 GLU A CA 1
ATOM 764 C C . GLU A 1 97 ? -1.526 0.134 -5.542 1.00 95.12 97 GLU A C 1
ATOM 766 O O . GLU A 1 97 ? -2.566 0.753 -5.771 1.00 95.12 97 GLU A O 1
ATOM 771 N N . VAL A 1 98 ? -0.440 0.717 -5.046 1.00 95.75 98 VAL A N 1
ATOM 772 C CA . VAL A 1 98 ? -0.357 2.131 -4.669 1.00 95.75 98 VAL A CA 1
ATOM 773 C C . VAL A 1 98 ? 0.787 2.813 -5.407 1.00 95.75 98 VAL A C 1
ATOM 775 O O . VAL A 1 98 ? 1.717 2.160 -5.892 1.00 95.75 98 VAL A O 1
ATOM 778 N N . GLY A 1 99 ? 0.736 4.142 -5.480 1.00 93.25 99 GLY A N 1
ATOM 779 C CA . GLY A 1 99 ? 1.822 4.936 -6.047 1.00 93.25 99 GLY A CA 1
ATOM 780 C C . GLY A 1 99 ? 3.151 4.686 -5.322 1.00 93.25 99 GLY A C 1
ATOM 781 O O . GLY A 1 99 ? 3.197 4.605 -4.095 1.00 93.25 99 GLY A O 1
ATOM 782 N N . VAL A 1 100 ? 4.260 4.597 -6.064 1.00 91.88 100 VAL A N 1
ATOM 783 C CA . VAL A 1 100 ? 5.597 4.300 -5.501 1.00 91.88 100 VAL A CA 1
ATOM 784 C C . VAL A 1 100 ? 6.012 5.328 -4.440 1.00 91.88 100 VAL A C 1
ATOM 786 O O . VAL A 1 100 ? 6.592 4.972 -3.413 1.00 91.88 100 VAL A O 1
ATOM 789 N N . LEU A 1 101 ? 5.625 6.591 -4.630 1.00 90.56 101 LEU A N 1
ATOM 790 C CA . LEU A 1 101 ? 5.920 7.697 -3.717 1.00 90.56 101 LEU A CA 1
ATOM 791 C C . LEU A 1 101 ? 4.935 7.823 -2.541 1.00 90.56 101 LEU A C 1
ATOM 793 O O . LEU A 1 101 ? 5.103 8.724 -1.726 1.00 90.56 101 LEU A O 1
ATOM 797 N N . ALA A 1 102 ? 3.914 6.965 -2.449 1.00 92.69 102 ALA A N 1
ATOM 798 C CA . ALA A 1 102 ? 2.895 7.059 -1.407 1.00 92.69 102 ALA A CA 1
ATOM 799 C C . ALA A 1 102 ? 3.431 6.626 -0.037 1.00 92.69 102 ALA A C 1
ATOM 801 O O . ALA A 1 102 ? 4.080 5.575 0.096 1.00 92.69 102 ALA A O 1
ATOM 802 N N . THR A 1 103 ? 3.117 7.411 0.992 1.00 93.12 103 THR A N 1
ATOM 803 C CA . THR A 1 103 ? 3.456 7.104 2.388 1.00 93.12 103 THR A CA 1
ATOM 804 C C . THR A 1 103 ? 2.313 6.355 3.090 1.00 93.12 103 THR A C 1
ATOM 806 O O . THR A 1 103 ? 1.158 6.396 2.670 1.00 93.12 103 THR A O 1
ATOM 809 N N . LYS A 1 104 ? 2.605 5.635 4.183 1.00 94.38 104 LYS A N 1
ATOM 810 C CA . LYS A 1 104 ? 1.580 4.919 4.973 1.00 94.38 104 LYS A CA 1
ATOM 811 C C . LYS A 1 104 ? 0.412 5.809 5.449 1.00 94.38 104 LYS A C 1
ATOM 813 O O . LYS A 1 104 ? -0.727 5.364 5.293 1.00 94.38 104 LYS A O 1
ATOM 818 N N . PRO A 1 105 ? 0.633 7.016 6.015 1.00 93.56 105 PRO A N 1
ATOM 819 C CA . PRO A 1 105 ? -0.475 7.872 6.446 1.00 93.56 105 PRO A CA 1
ATOM 820 C C . PRO A 1 105 ? -1.329 8.371 5.273 1.00 93.56 105 PRO A C 1
ATOM 822 O O . PRO A 1 105 ? -2.545 8.460 5.417 1.00 93.56 105 PRO A O 1
ATOM 825 N N . GLU A 1 106 ? -0.729 8.634 4.107 1.00 92.38 106 GLU A N 1
ATOM 826 C CA . GLU A 1 106 ? -1.475 8.977 2.887 1.00 92.38 106 GLU A CA 1
ATOM 827 C C . GLU A 1 106 ? -2.374 7.823 2.438 1.00 92.38 106 GLU A C 1
ATOM 829 O O . GLU A 1 106 ? -3.559 8.031 2.197 1.00 92.38 106 GLU A O 1
ATOM 834 N N . ILE A 1 107 ? -1.838 6.597 2.384 1.00 94.88 107 ILE A N 1
ATOM 835 C CA . ILE A 1 107 ? -2.602 5.401 1.995 1.00 94.88 107 ILE A CA 1
ATOM 836 C C . ILE A 1 107 ? -3.775 5.184 2.951 1.00 94.88 107 ILE A C 1
ATOM 838 O O . ILE A 1 107 ? -4.885 4.920 2.499 1.00 94.88 107 ILE A O 1
ATOM 842 N N . LYS A 1 108 ? -3.547 5.334 4.263 1.00 94.50 108 LYS A N 1
ATOM 843 C CA . LYS A 1 108 ? -4.603 5.228 5.275 1.00 94.50 108 LYS A CA 1
ATOM 844 C C . LYS A 1 108 ? -5.747 6.200 4.972 1.00 94.50 108 LYS A C 1
ATOM 846 O O . LYS A 1 108 ? -6.870 5.765 4.746 1.00 94.50 108 LYS A O 1
ATOM 851 N N . LYS A 1 109 ? -5.433 7.495 4.878 1.00 92.88 109 LYS A N 1
ATOM 852 C CA . LYS A 1 109 ? -6.408 8.558 4.594 1.00 92.88 109 LYS A CA 1
ATOM 853 C C . LYS A 1 109 ? -7.126 8.362 3.256 1.00 92.88 109 LYS A C 1
ATOM 855 O O . LYS A 1 109 ? -8.317 8.645 3.164 1.00 92.88 109 LYS A O 1
ATOM 860 N N . ALA A 1 110 ? -6.427 7.872 2.230 1.00 92.62 110 ALA A N 1
ATOM 861 C CA . ALA A 1 110 ? -7.009 7.613 0.916 1.00 92.62 110 ALA A CA 1
ATOM 862 C C . ALA A 1 110 ? -8.032 6.466 0.964 1.00 92.62 110 ALA A C 1
ATOM 864 O O . ALA A 1 110 ? -9.131 6.615 0.435 1.00 92.62 110 ALA A O 1
ATOM 865 N N . VAL A 1 111 ? -7.713 5.356 1.644 1.00 93.19 111 VAL A N 1
ATOM 866 C CA . VAL A 1 111 ? -8.650 4.227 1.793 1.00 93.19 111 VAL A CA 1
ATOM 867 C C . VAL A 1 111 ? -9.876 4.655 2.597 1.00 93.19 111 VAL A C 1
ATOM 869 O O . VAL A 1 111 ? -10.999 4.381 2.181 1.00 93.19 111 VAL A O 1
ATOM 872 N N . GLU A 1 112 ? -9.673 5.363 3.710 1.00 92.81 112 GLU A N 1
ATOM 873 C CA . GLU A 1 112 ? -10.766 5.863 4.554 1.00 92.81 112 GLU A CA 1
ATOM 874 C C . GLU A 1 112 ? -11.664 6.848 3.785 1.00 92.81 112 GLU A C 1
ATOM 876 O O . GLU A 1 112 ? -12.887 6.770 3.863 1.00 92.81 112 GLU A O 1
ATOM 881 N N . SER A 1 113 ? -11.077 7.731 2.971 1.00 90.50 113 SER A N 1
ATOM 882 C CA . SER A 1 113 ? -11.826 8.715 2.178 1.00 90.50 113 SER A CA 1
ATOM 883 C C . SER A 1 113 ? -12.658 8.091 1.056 1.00 90.50 113 SER A C 1
ATOM 885 O O . SER A 1 113 ? -13.804 8.508 0.873 1.00 90.50 113 SER A O 1
ATOM 887 N N . ILE A 1 114 ? -12.093 7.127 0.316 1.00 89.25 114 ILE A N 1
ATOM 888 C CA . ILE A 1 114 ? -12.731 6.509 -0.860 1.00 89.25 114 ILE A CA 1
ATOM 889 C C . ILE A 1 114 ? -13.784 5.485 -0.438 1.00 89.25 114 ILE A C 1
ATOM 891 O O . ILE A 1 114 ? -14.900 5.511 -0.944 1.00 89.25 114 ILE A O 1
ATOM 895 N N . TYR A 1 115 ? -13.444 4.603 0.503 1.00 90.31 115 TYR A N 1
ATOM 896 C CA . TYR A 1 115 ? -14.308 3.484 0.884 1.00 90.31 115 TYR A CA 1
ATOM 897 C C . TYR A 1 115 ? -15.147 3.757 2.137 1.00 90.31 115 TYR A C 1
ATOM 899 O O . TYR A 1 115 ? -15.954 2.915 2.511 1.00 90.31 115 TYR A O 1
ATOM 907 N N . LYS A 1 116 ? -14.967 4.912 2.799 1.00 91.88 116 LYS A N 1
ATOM 908 C CA . LYS A 1 116 ? -15.685 5.297 4.034 1.00 91.88 116 LYS A CA 1
ATOM 909 C C . LYS A 1 116 ? -15.567 4.262 5.165 1.00 91.88 116 LYS A C 1
ATOM 911 O O . LYS A 1 116 ? -16.459 4.118 5.994 1.00 91.88 116 LYS A O 1
ATOM 916 N N . VAL A 1 117 ? -14.435 3.562 5.214 1.00 93.50 117 VAL A N 1
ATOM 917 C CA . VAL A 1 117 ? -14.085 2.570 6.244 1.00 93.50 117 VAL A CA 1
ATOM 918 C C . VAL A 1 117 ? -13.084 3.149 7.244 1.00 93.50 117 VAL A C 1
ATOM 920 O O . VAL A 1 117 ? -12.503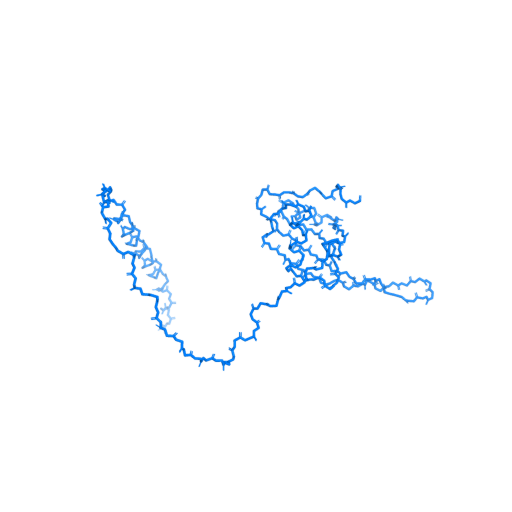 4.204 7.014 1.00 93.50 117 VAL A O 1
ATOM 923 N N . LYS A 1 118 ? -12.853 2.445 8.353 1.00 95.31 118 LYS A N 1
ATOM 924 C CA . LYS A 1 118 ? -11.834 2.737 9.364 1.00 95.31 118 LYS A CA 1
ATOM 925 C C . LYS A 1 118 ? -10.676 1.755 9.233 1.00 95.31 118 LYS A C 1
ATOM 927 O O . LYS A 1 118 ? -10.861 0.537 9.297 1.00 95.31 118 LYS A O 1
ATOM 932 N N . VAL A 1 119 ? -9.465 2.287 9.090 1.00 96.75 119 VAL A N 1
ATOM 933 C CA . VAL A 1 119 ? -8.252 1.486 8.903 1.00 96.75 119 VAL A CA 1
ATOM 934 C C . VAL A 1 119 ? -7.474 1.384 10.213 1.00 96.75 119 VAL A C 1
ATOM 936 O O . VAL A 1 119 ? -7.077 2.388 10.811 1.00 96.75 119 VAL A O 1
ATOM 939 N N . VAL A 1 120 ? -7.184 0.152 10.632 1.00 96.56 120 VAL A N 1
ATOM 940 C CA . VAL A 1 120 ? -6.397 -0.134 11.840 1.00 96.56 120 VAL A CA 1
ATOM 941 C C . VAL A 1 120 ? -4.908 -0.017 11.540 1.00 96.56 120 VAL A C 1
ATOM 943 O O . VAL A 1 120 ? -4.181 0.694 12.230 1.00 96.56 120 VAL A O 1
ATOM 946 N N . GLN A 1 121 ? -4.444 -0.691 10.485 1.00 96.75 121 GLN A N 1
ATOM 947 C CA . GLN A 1 121 ? -3.019 -0.782 10.177 1.00 96.75 121 GLN A CA 1
ATOM 948 C C . GLN A 1 121 ? -2.768 -0.842 8.671 1.00 96.75 121 GLN A C 1
ATOM 950 O O . GLN A 1 121 ? -3.510 -1.477 7.926 1.00 96.75 121 GLN A O 1
ATOM 955 N N . VAL A 1 122 ? -1.663 -0.231 8.235 1.00 97.81 122 VAL A N 1
ATOM 956 C CA . VAL A 1 122 ? -1.175 -0.303 6.853 1.00 97.81 122 VAL A CA 1
ATOM 957 C C . VAL A 1 122 ? 0.242 -0.872 6.830 1.00 97.81 122 VAL A C 1
ATOM 959 O O . VAL A 1 122 ? 1.167 -0.344 7.456 1.00 97.81 122 VAL A O 1
ATOM 962 N N . ARG A 1 123 ? 0.428 -1.946 6.064 1.00 97.62 123 ARG A N 1
ATOM 963 C CA . ARG A 1 123 ? 1.728 -2.545 5.739 1.00 97.62 123 ARG A CA 1
ATOM 964 C C . ARG A 1 123 ? 2.006 -2.322 4.261 1.00 97.62 123 ARG A C 1
ATOM 966 O O . ARG A 1 123 ? 1.100 -2.418 3.448 1.00 97.62 123 ARG A O 1
ATOM 973 N N . VAL A 1 124 ? 3.243 -2.000 3.903 1.00 97.56 124 VAL A N 1
ATOM 974 C CA . VAL A 1 124 ? 3.602 -1.638 2.525 1.00 97.56 124 VAL A CA 1
ATOM 975 C C . VAL A 1 124 ? 4.888 -2.347 2.147 1.00 97.56 124 VAL A C 1
ATOM 977 O O . VAL A 1 124 ? 5.788 -2.447 2.977 1.00 97.56 124 VAL A O 1
ATOM 980 N N . ILE A 1 125 ? 4.963 -2.822 0.909 1.00 96.75 125 ILE A N 1
ATOM 981 C CA . ILE A 1 125 ? 6.151 -3.436 0.317 1.00 96.75 125 ILE A CA 1
ATOM 982 C C . ILE A 1 125 ? 6.395 -2.853 -1.078 1.00 96.75 125 ILE A C 1
ATOM 984 O O . ILE A 1 125 ? 5.448 -2.627 -1.836 1.00 96.75 125 ILE A O 1
ATOM 988 N N . ASN A 1 126 ? 7.662 -2.624 -1.416 1.00 96.00 126 ASN A N 1
ATOM 989 C CA . ASN A 1 126 ? 8.077 -2.249 -2.765 1.00 96.00 126 ASN A CA 1
ATOM 990 C C . ASN A 1 126 ? 8.379 -3.525 -3.555 1.00 96.00 126 ASN A C 1
ATOM 992 O O . ASN A 1 126 ? 9.075 -4.411 -3.066 1.00 96.00 126 ASN A O 1
ATOM 996 N N . LEU A 1 127 ? 7.831 -3.622 -4.759 1.00 95.62 127 LEU A N 1
ATOM 997 C CA . LEU A 1 127 ? 7.982 -4.742 -5.675 1.00 95.62 127 LEU A CA 1
ATOM 998 C C . LEU A 1 127 ? 8.739 -4.246 -6.902 1.00 95.62 127 LEU A C 1
ATOM 1000 O O . LEU A 1 127 ? 8.243 -3.392 -7.641 1.00 95.62 127 LEU A O 1
ATOM 1004 N N . GLN A 1 128 ? 9.927 -4.800 -7.116 1.00 96.12 128 GLN A N 1
ATOM 1005 C CA . GLN A 1 128 ? 10.710 -4.514 -8.309 1.00 96.12 128 GLN A CA 1
ATOM 1006 C C . GLN A 1 128 ? 10.022 -5.090 -9.548 1.00 96.12 128 GLN A C 1
ATOM 1008 O O . GLN A 1 128 ? 9.461 -6.192 -9.533 1.00 96.12 128 GLN A O 1
ATOM 1013 N N . GLY A 1 129 ? 10.069 -4.330 -10.631 1.00 96.00 129 GLY A N 1
ATOM 1014 C CA . GLY A 1 129 ? 9.593 -4.738 -11.932 1.00 96.00 129 GLY A CA 1
ATOM 1015 C C . GLY A 1 129 ? 10.379 -5.932 -12.458 1.00 96.00 129 GLY A C 1
ATOM 1016 O O . GLY A 1 129 ? 11.607 -5.991 -12.396 1.00 96.00 129 GLY A O 1
ATOM 1017 N N . LYS A 1 130 ? 9.666 -6.910 -13.019 1.00 96.44 130 LYS A N 1
ATOM 1018 C CA . LYS A 1 130 ? 10.304 -8.062 -13.662 1.00 96.44 130 LYS A CA 1
ATOM 1019 C C . LYS A 1 130 ? 11.064 -7.598 -14.910 1.00 96.44 130 LYS A C 1
ATOM 1021 O O . LYS A 1 130 ? 10.490 -6.903 -15.753 1.00 96.44 130 LYS A O 1
ATOM 1026 N N . ARG A 1 131 ? 12.323 -8.026 -15.051 1.00 96.81 131 ARG A N 1
ATOM 1027 C CA . ARG A 1 131 ? 13.079 -7.898 -16.306 1.00 96.81 131 ARG A CA 1
ATOM 1028 C C . ARG A 1 131 ? 12.407 -8.755 -17.376 1.00 96.81 131 ARG A C 1
ATOM 1030 O O . ARG A 1 131 ? 12.108 -9.925 -17.143 1.00 96.81 131 ARG A O 1
ATOM 1037 N N . VAL A 1 132 ? 12.129 -8.161 -18.523 1.00 96.69 132 VAL A N 1
ATOM 1038 C CA . VAL A 1 132 ? 11.450 -8.799 -19.651 1.00 96.69 132 VAL A CA 1
ATOM 1039 C C . VAL A 1 132 ? 12.273 -8.608 -20.915 1.00 96.69 132 VAL A C 1
ATOM 1041 O O . VAL A 1 132 ? 13.053 -7.666 -21.027 1.00 96.69 132 VAL A O 1
ATOM 1044 N N . ARG A 1 133 ? 12.110 -9.517 -21.871 1.00 96.38 133 ARG A N 1
ATOM 1045 C CA . ARG A 1 133 ? 12.771 -9.450 -23.170 1.00 96.38 133 ARG A CA 1
ATOM 1046 C C . ARG A 1 133 ? 11.721 -9.590 -24.258 1.00 96.38 133 ARG A C 1
ATOM 1048 O O . ARG A 1 133 ? 10.859 -10.459 -24.160 1.00 96.38 133 ARG A O 1
ATOM 1055 N N . PHE A 1 134 ? 11.809 -8.743 -25.272 1.00 96.06 134 PHE A N 1
ATOM 1056 C CA . PHE A 1 134 ? 11.000 -8.832 -26.478 1.00 96.06 134 PHE A CA 1
ATOM 1057 C C . PHE A 1 134 ? 11.942 -8.912 -27.682 1.00 96.06 134 PHE A C 1
ATOM 1059 O O . PHE A 1 134 ? 12.589 -7.932 -28.053 1.00 96.06 134 PHE A O 1
ATOM 1066 N N . GLY A 1 135 ? 12.099 -10.118 -28.233 1.00 95.44 135 GLY A N 1
ATOM 1067 C CA . GLY A 1 135 ? 13.070 -10.397 -29.292 1.00 95.44 135 GLY A CA 1
ATOM 1068 C C . GLY A 1 135 ? 14.499 -10.017 -28.885 1.00 95.44 135 GLY A C 1
ATOM 1069 O O . GLY A 1 135 ? 15.077 -10.586 -27.955 1.00 95.44 135 GLY A O 1
ATOM 1070 N N . ARG A 1 136 ? 15.081 -9.037 -29.583 1.00 95.31 136 ARG A N 1
ATOM 1071 C CA . ARG A 1 136 ? 16.438 -8.532 -29.311 1.00 95.31 136 ARG A CA 1
ATOM 1072 C C . ARG A 1 136 ? 16.498 -7.499 -28.178 1.00 95.31 136 ARG A C 1
ATOM 1074 O O . ARG A 1 136 ? 17.571 -7.308 -27.621 1.00 95.31 136 ARG A O 1
ATOM 1081 N N . MET A 1 137 ? 15.378 -6.878 -27.805 1.00 96.44 137 MET A N 1
ATOM 1082 C CA . MET A 1 137 ? 15.345 -5.809 -26.802 1.00 96.44 137 MET A CA 1
ATOM 1083 C C . MET A 1 137 ? 15.126 -6.363 -25.393 1.00 96.44 137 MET A C 1
ATOM 1085 O O . MET A 1 137 ? 14.198 -7.140 -25.154 1.00 96.44 137 MET A O 1
ATOM 1089 N N . SER A 1 138 ? 15.958 -5.936 -24.446 1.00 96.38 138 SER A N 1
ATOM 1090 C CA . SER A 1 138 ? 15.755 -6.146 -23.012 1.00 96.38 138 SER A CA 1
ATOM 1091 C C . SER A 1 138 ? 15.127 -4.900 -22.383 1.00 96.38 138 SER A C 1
ATOM 1093 O O . SER A 1 138 ? 15.436 -3.770 -22.748 1.00 96.38 138 SER A O 1
ATOM 1095 N N . GLY A 1 139 ? 14.215 -5.105 -21.437 1.00 96.44 139 GLY A N 1
ATOM 1096 C CA . GLY A 1 139 ? 13.536 -4.034 -20.716 1.00 96.44 139 GLY A CA 1
ATOM 1097 C C . GLY A 1 139 ? 13.125 -4.470 -19.314 1.00 96.44 139 GLY A C 1
ATOM 1098 O O . GLY A 1 139 ? 13.302 -5.622 -18.911 1.00 96.44 139 GLY A O 1
ATOM 1099 N N . VAL A 1 140 ? 12.560 -3.545 -18.546 1.00 96.69 140 VAL A N 1
ATOM 1100 C CA . VAL A 1 140 ? 12.068 -3.808 -17.189 1.00 96.69 140 VAL A CA 1
ATOM 1101 C C . VAL A 1 140 ? 10.638 -3.306 -17.091 1.00 96.69 140 VAL A C 1
ATOM 1103 O O . VAL A 1 140 ? 10.309 -2.235 -17.598 1.00 96.69 140 VAL A O 1
ATOM 1106 N N . ARG A 1 141 ? 9.759 -4.095 -16.469 1.00 95.38 141 ARG A N 1
ATOM 1107 C CA . ARG A 1 141 ? 8.404 -3.628 -16.156 1.00 95.38 141 ARG A CA 1
ATOM 1108 C C . ARG A 1 141 ? 8.457 -2.519 -15.104 1.00 95.38 141 ARG A C 1
ATOM 1110 O O . ARG A 1 141 ? 9.419 -2.407 -14.359 1.00 95.38 141 ARG A O 1
ATOM 1117 N N . LYS A 1 142 ? 7.390 -1.728 -15.007 1.00 94.38 142 LYS A N 1
ATOM 1118 C CA . LYS A 1 142 ? 7.278 -0.686 -13.982 1.00 94.38 142 LYS A CA 1
ATOM 1119 C C . LYS A 1 142 ? 7.321 -1.293 -12.573 1.00 94.38 142 LYS A C 1
ATOM 1121 O O . LYS A 1 142 ? 6.611 -2.268 -12.307 1.00 94.38 142 LYS A O 1
ATOM 1126 N N . ASP A 1 143 ? 8.098 -0.672 -11.690 1.00 95.75 143 ASP A N 1
ATOM 1127 C CA . ASP A 1 143 ? 8.085 -0.961 -10.258 1.00 95.75 143 ASP A CA 1
ATOM 1128 C C . ASP A 1 143 ? 6.718 -0.652 -9.655 1.00 95.75 143 ASP A C 1
ATOM 1130 O O . ASP A 1 143 ? 6.022 0.295 -10.038 1.00 95.75 143 ASP A O 1
ATOM 1134 N N . LYS A 1 144 ? 6.330 -1.461 -8.676 1.00 95.88 144 LYS A N 1
ATOM 1135 C CA . LYS A 1 144 ? 5.030 -1.360 -8.021 1.00 95.88 144 LYS A CA 1
ATOM 1136 C C . LYS A 1 144 ? 5.218 -1.267 -6.527 1.00 95.88 144 LYS A C 1
ATOM 1138 O O . LYS A 1 144 ? 6.163 -1.806 -5.965 1.00 95.88 144 LYS A O 1
ATOM 1143 N N . LYS A 1 145 ? 4.272 -0.633 -5.854 1.00 96.00 145 LYS A N 1
ATOM 1144 C CA . LYS A 1 145 ? 4.186 -0.670 -4.400 1.00 96.00 145 LYS A CA 1
ATOM 1145 C C . LYS A 1 145 ? 2.871 -1.340 -4.038 1.00 96.00 145 LYS A C 1
ATOM 1147 O O . LYS A 1 145 ? 1.825 -1.005 -4.587 1.00 96.00 145 LYS A O 1
ATOM 1152 N N . LYS A 1 146 ? 2.931 -2.329 -3.153 1.00 96.25 146 LYS A N 1
ATOM 1153 C CA . LYS A 1 146 ? 1.762 -3.061 -2.669 1.00 96.25 146 LYS A CA 1
ATOM 1154 C C . LYS A 1 146 ? 1.498 -2.674 -1.224 1.00 96.25 146 LYS A C 1
ATOM 1156 O O . LYS A 1 146 ? 2.392 -2.763 -0.384 1.00 96.25 146 LYS A O 1
ATOM 1161 N N . ALA A 1 147 ? 0.265 -2.284 -0.939 1.00 97.31 147 ALA A N 1
ATOM 1162 C CA . ALA A 1 147 ? -0.222 -2.003 0.400 1.00 97.31 147 ALA A CA 1
ATOM 1163 C C . ALA A 1 147 ? -1.162 -3.124 0.861 1.00 97.31 147 ALA A C 1
ATOM 1165 O O . ALA A 1 147 ? -2.073 -3.510 0.138 1.00 97.31 147 ALA A O 1
ATOM 1166 N N . LEU A 1 148 ? -0.923 -3.646 2.061 1.00 97.19 148 LEU A N 1
ATOM 1167 C CA . LEU A 1 148 ? -1.826 -4.508 2.812 1.00 97.19 148 LEU A CA 1
ATOM 1168 C C . LEU A 1 148 ? -2.481 -3.661 3.900 1.00 97.19 148 LEU A C 1
ATOM 1170 O O . LEU A 1 148 ? -1.798 -3.154 4.794 1.00 97.19 148 LEU A O 1
ATOM 1174 N N . VAL A 1 149 ? -3.792 -3.508 3.811 1.00 97.25 149 VAL A N 1
ATOM 1175 C CA . VAL A 1 149 ? -4.583 -2.627 4.663 1.00 97.25 149 VAL A CA 1
ATOM 1176 C C . VAL A 1 149 ? -5.493 -3.484 5.525 1.00 97.25 149 VAL A C 1
ATOM 1178 O O . VAL A 1 149 ? -6.293 -4.253 5.002 1.00 97.25 149 VAL A O 1
ATOM 1181 N N . THR A 1 150 ? -5.345 -3.368 6.840 1.00 97.06 150 THR A N 1
ATOM 1182 C CA . THR A 1 150 ? -6.185 -4.057 7.821 1.00 97.06 150 THR A CA 1
ATOM 1183 C C . THR A 1 150 ? -7.307 -3.122 8.252 1.00 97.06 150 THR A C 1
ATOM 1185 O O . THR A 1 150 ? -7.036 -2.025 8.755 1.00 97.06 150 THR A O 1
ATOM 1188 N N . LEU A 1 151 ? -8.550 -3.556 8.071 1.00 96.44 151 LEU A N 1
ATOM 1189 C CA . LEU A 1 151 ? -9.730 -2.805 8.495 1.00 96.44 151 LEU A CA 1
ATOM 1190 C C . LEU A 1 151 ? -10.100 -3.095 9.948 1.00 96.44 151 LEU A C 1
ATOM 1192 O O . LEU A 1 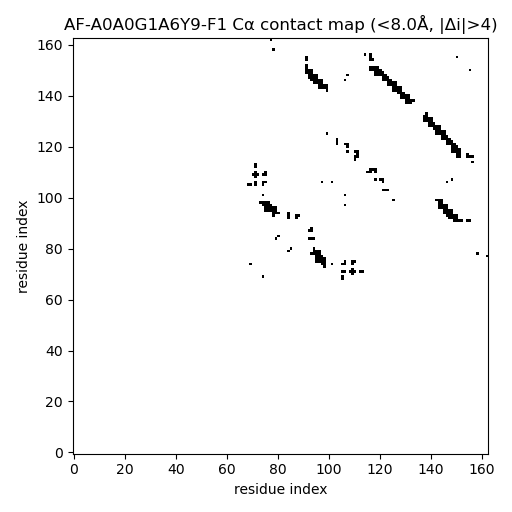151 ? -9.612 -4.042 10.569 1.00 96.44 151 LEU A O 1
ATOM 1196 N N . GLN A 1 152 ? -10.976 -2.258 10.496 1.00 94.94 152 GLN A N 1
ATOM 1197 C CA . GLN A 1 152 ? -11.637 -2.561 11.757 1.00 94.94 152 GLN A CA 1
ATOM 1198 C C . GLN A 1 152 ? -12.563 -3.779 11.592 1.00 94.94 152 GLN A C 1
ATOM 1200 O O . GLN A 1 152 ? -13.135 -4.006 10.525 1.00 94.94 152 GLN A O 1
ATOM 1205 N N . LYS A 1 153 ? -12.711 -4.572 12.661 1.00 92.81 153 LYS A N 1
ATOM 1206 C CA . LYS A 1 153 ? -13.591 -5.750 12.670 1.00 92.81 153 LYS A CA 1
ATOM 1207 C C . LYS A 1 153 ? -15.017 -5.357 12.259 1.00 92.81 153 LYS A C 1
ATOM 1209 O O . LYS A 1 153 ? -15.535 -4.355 12.746 1.00 92.81 153 LYS A O 1
ATOM 1214 N N . GLY A 1 154 ? -15.631 -6.158 11.389 1.00 90.75 154 GLY A N 1
ATOM 1215 C CA . GLY A 1 154 ? -17.007 -5.960 10.917 1.00 90.75 154 GLY A CA 1
ATOM 1216 C C . GLY A 1 154 ? -17.164 -5.021 9.718 1.00 90.75 154 GLY A C 1
ATOM 1217 O O . GLY A 1 154 ? -18.284 -4.827 9.263 1.00 90.75 154 GLY A O 1
ATOM 1218 N N . GLN A 1 155 ? -16.077 -4.448 9.191 1.00 92.06 155 GLN A N 1
ATOM 1219 C CA . GLN A 1 155 ? -16.119 -3.643 7.969 1.00 92.06 155 GLN A CA 1
ATOM 1220 C C . GLN A 1 155 ? -15.583 -4.423 6.771 1.00 92.06 155 GLN A C 1
ATOM 1222 O O . GLN A 1 155 ? -14.552 -5.093 6.860 1.00 92.06 155 GLN A O 1
ATOM 1227 N N . THR A 1 156 ? -16.261 -4.271 5.637 1.00 90.00 156 THR A N 1
ATOM 1228 C CA . THR A 1 156 ? -15.947 -4.973 4.391 1.00 90.00 156 THR A CA 1
ATOM 1229 C C . THR A 1 156 ? -15.874 -3.968 3.246 1.00 90.00 156 THR A C 1
ATOM 1231 O O . THR A 1 156 ? -16.634 -3.003 3.219 1.00 90.00 156 THR A O 1
ATOM 1234 N N . ILE A 1 157 ? -14.948 -4.178 2.309 1.00 88.19 157 ILE A N 1
ATOM 1235 C CA . ILE A 1 157 ? -14.848 -3.393 1.074 1.00 88.19 157 ILE A CA 1
ATOM 1236 C C . ILE A 1 157 ? -15.325 -4.257 -0.091 1.00 88.19 157 ILE A C 1
ATOM 1238 O O . ILE A 1 157 ? -14.786 -5.339 -0.329 1.00 88.19 157 ILE A O 1
ATOM 1242 N N . GLU A 1 158 ? -16.277 -3.741 -0.862 1.00 84.62 158 GLU A N 1
ATOM 1243 C CA . GLU A 1 158 ? -16.669 -4.316 -2.149 1.00 84.62 158 GLU A CA 1
ATOM 1244 C C . GLU A 1 158 ? -15.654 -3.909 -3.229 1.00 84.62 158 GLU A C 1
ATOM 1246 O O . GLU A 1 158 ? -15.623 -2.765 -3.680 1.00 84.62 158 GLU A O 1
ATOM 1251 N N . LEU A 1 159 ? -14.795 -4.844 -3.649 1.00 77.75 159 LEU A N 1
ATOM 1252 C CA . LEU A 1 159 ? -13.682 -4.555 -4.569 1.00 77.75 159 LEU A CA 1
ATOM 1253 C C . LEU A 1 159 ? -14.108 -4.377 -6.038 1.00 77.75 159 LEU A C 1
ATOM 1255 O O . LEU A 1 159 ? -13.337 -3.838 -6.826 1.00 77.75 159 LEU A O 1
ATOM 1259 N N . HIS A 1 160 ? -15.308 -4.829 -6.409 1.00 65.00 160 HIS A N 1
ATOM 1260 C CA . HIS A 1 160 ? -15.750 -4.936 -7.807 1.00 65.00 160 HIS A CA 1
ATOM 1261 C C . HIS A 1 160 ? -16.453 -3.677 -8.334 1.00 65.00 160 HIS A C 1
ATOM 1263 O O . HIS A 1 160 ? -16.603 -3.535 -9.540 1.00 65.00 160 HIS A O 1
ATOM 1269 N N . LYS A 1 161 ? -16.891 -2.762 -7.459 1.00 57.09 161 LYS A N 1
ATOM 1270 C CA . LYS A 1 161 ? -17.682 -1.584 -7.862 1.00 57.09 161 LYS A CA 1
ATOM 1271 C C . LYS A 1 161 ? -16.864 -0.403 -8.396 1.00 57.09 161 LYS A C 1
ATOM 1273 O O . LYS A 1 161 ? -17.457 0.544 -8.888 1.00 57.09 161 LYS A O 1
ATOM 1278 N N . ASN A 1 162 ? -15.536 -0.435 -8.275 1.00 52.28 162 ASN A N 1
ATOM 1279 C CA . ASN A 1 162 ? -14.671 0.738 -8.471 1.00 52.28 162 ASN A CA 1
ATOM 1280 C C . ASN A 1 162 ? -13.544 0.518 -9.504 1.00 52.28 162 ASN A C 1
ATOM 1282 O O . ASN A 1 162 ? -12.487 1.144 -9.395 1.00 52.28 162 ASN A O 1
ATOM 1286 N N . VAL A 1 163 ? -13.744 -0.393 -10.464 1.00 43.62 163 VAL A N 1
ATOM 1287 C CA . VAL A 1 163 ? -12.848 -0.593 -11.620 1.00 43.62 163 VAL A CA 1
ATOM 1288 C C . VAL A 1 163 ? -13.508 -0.051 -12.874 1.00 43.62 163 VAL A C 1
ATOM 1290 O O . VAL A 1 163 ? -14.707 -0.348 -13.056 1.00 43.62 163 VAL A O 1
#

Organism: NCBI:txid1619039

Solvent-accessible surface area (backbone atoms only — not comparable to full-atom values): 10919 Å² total; per-residue (Å²): 139,90,89,85,85,87,84,86,72,66,70,64,59,55,60,59,50,66,63,57,55,61,5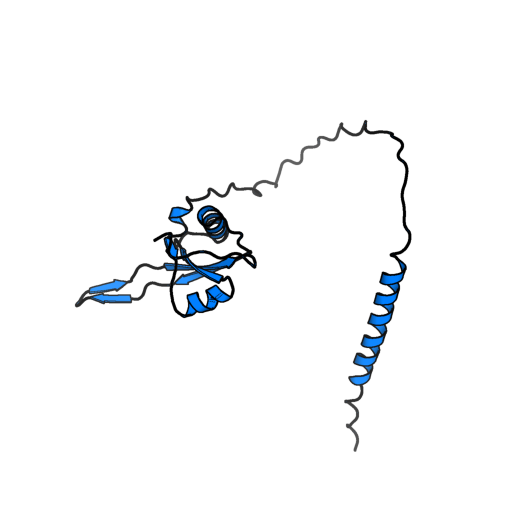7,54,55,55,64,64,63,72,76,73,81,86,85,86,86,91,83,88,83,93,84,81,94,80,90,90,86,78,87,88,88,78,90,79,92,79,89,83,89,80,92,74,76,80,76,79,77,71,62,45,74,70,34,54,72,45,78,49,88,46,76,69,36,58,59,36,41,80,75,36,28,45,39,31,36,31,36,79,88,57,49,65,71,56,50,49,52,29,50,30,68,76,70,71,51,58,72,74,47,73,46,75,47,81,41,80,35,58,76,44,72,59,91,91,47,76,49,64,48,77,66,44,19,42,35,42,38,31,42,42,91,94,55,83,82,79,79,78,84,80,117

Mean predicted aligned error: 17.91 Å

pLDDT: mean 71.73, std 24.36, range [28.88, 97.81]

Sequence (163 aa):
MGLFNRWTSKKELDEARGKRDASIIKKVVENKEEVAQPKAPKASIKEAKKSVKVETESVAADSNREIKFREGHKVLLRPIVTEKSTYLHSGGVYAFEVGVLATKPEIKKAVESIYKVKVVQVRVINLQGKRVRFGRMSGVRKDKKKALVTLQKGQTIELHKNV